Protein AF-A0A1Q3GP31-F1 (afdb_monomer)

Sequence (121 aa):
MPEPLYLEEIPEYIPLVILNAEEGVFEMRGDVLPEYQSYCETILDWLKAYAGNPNTSTIFRFCIYYIGDKGEQLIKDIINILRTLPNIVIEWHVQTKDLMEYGEDLSEELAFPLRYIDAYL

pLDDT: mean 92.85, std 8.54, range [45.12, 98.56]

Solvent-accessible surface area (backbone atoms only — not comparable to full-atom values): 6690 Å² total; per-residue (Å²): 119,63,77,67,46,78,43,75,63,38,90,86,40,34,34,27,33,41,43,33,72,90,77,31,49,30,40,39,37,38,38,34,34,66,77,51,66,68,58,55,48,53,54,50,51,49,50,53,52,29,61,76,64,60,60,83,43,37,38,42,34,41,38,44,77,46,73,43,79,63,20,54,52,52,51,53,55,48,47,63,54,50,72,73,45,51,66,42,33,38,38,43,29,52,84,50,69,70,58,46,53,53,50,51,60,49,45,76,75,46,96,53,57,68,40,82,42,82,72,85,126

Structure (mmCIF, N/CA/C/O backbone):
data_AF-A0A1Q3GP31-F1
#
_entry.id   AF-A0A1Q3GP31-F1
#
loop_
_atom_site.group_PDB
_atom_site.id
_atom_site.type_symbol
_atom_site.label_atom_id
_atom_site.label_alt_id
_atom_site.label_comp_id
_atom_site.label_asym_id
_atom_site.label_entity_id
_atom_site.label_seq_id
_atom_site.pdbx_PDB_ins_code
_atom_site.Cartn_x
_atom_site.Cartn_y
_atom_site.Cartn_z
_atom_site.occupancy
_atom_site.B_iso_or_equiv
_atom_site.auth_seq_id
_atom_site.auth_comp_id
_atom_site.auth_asym_id
_atom_site.auth_atom_id
_atom_site.pdbx_PDB_model_num
ATOM 1 N N . MET A 1 1 ? -15.529 12.372 3.882 1.00 86.19 1 MET A N 1
ATOM 2 C CA . MET A 1 1 ? -14.767 11.292 3.227 1.00 86.19 1 MET A CA 1
ATOM 3 C C . MET A 1 1 ? -14.274 11.813 1.892 1.00 86.19 1 MET A C 1
ATOM 5 O O . MET A 1 1 ? -14.958 12.676 1.349 1.00 86.19 1 MET A O 1
ATOM 9 N N . PRO A 1 2 ? -13.102 11.377 1.412 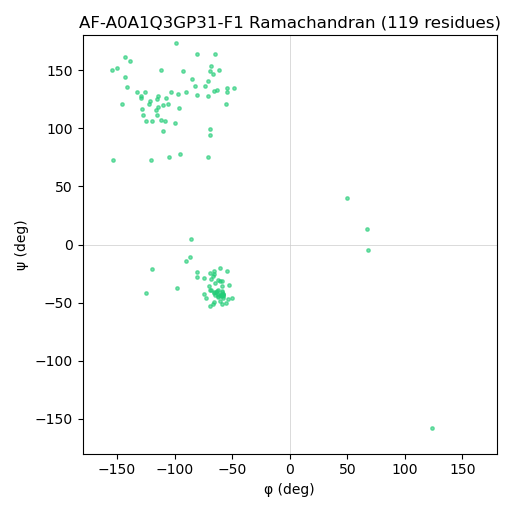1.00 93.56 2 PRO A N 1
ATOM 10 C CA . PRO A 1 2 ? -12.644 11.725 0.072 1.00 93.56 2 PRO A CA 1
ATOM 11 C C . PRO A 1 2 ? -13.504 11.033 -1.000 1.00 93.56 2 PRO A C 1
ATOM 13 O O . PRO A 1 2 ? -14.009 9.934 -0.770 1.00 93.56 2 PRO A O 1
ATOM 16 N N . GLU A 1 3 ? -13.653 11.679 -2.158 1.00 95.50 3 GLU A N 1
ATOM 17 C CA . GLU A 1 3 ? -14.227 11.059 -3.363 1.00 95.50 3 GLU A CA 1
ATOM 18 C C . GLU A 1 3 ? -13.358 9.875 -3.814 1.00 95.50 3 GLU A C 1
ATOM 20 O O . GLU A 1 3 ? -12.142 9.925 -3.602 1.00 95.50 3 GLU A O 1
ATOM 25 N N . PRO A 1 4 ? -13.921 8.830 -4.443 1.00 96.31 4 PRO A N 1
ATOM 26 C CA . PRO A 1 4 ? -13.138 7.686 -4.895 1.00 96.31 4 PRO A CA 1
ATOM 27 C C . PRO A 1 4 ? -11.963 8.078 -5.805 1.00 96.31 4 PRO A C 1
ATOM 29 O O . PRO A 1 4 ? -12.116 8.877 -6.731 1.00 96.31 4 PRO A O 1
ATOM 32 N N . LEU A 1 5 ? -10.790 7.498 -5.548 1.00 96.88 5 LEU A N 1
ATOM 33 C CA . LEU A 1 5 ? -9.600 7.670 -6.379 1.00 96.88 5 LEU A CA 1
ATOM 34 C C . LEU A 1 5 ? -9.470 6.493 -7.343 1.00 96.88 5 LEU A C 1
ATOM 36 O O . LEU A 1 5 ? -9.461 5.340 -6.914 1.00 96.88 5 LEU A O 1
ATOM 40 N N . TYR A 1 6 ? -9.293 6.813 -8.622 1.00 96.31 6 TYR A N 1
ATOM 41 C CA . TYR A 1 6 ? -8.978 5.856 -9.675 1.00 96.31 6 TYR A CA 1
ATOM 42 C C . TYR A 1 6 ? -7.747 6.350 -10.432 1.00 96.31 6 TYR A C 1
ATOM 44 O O . TYR A 1 6 ? -7.781 7.419 -11.043 1.00 96.31 6 TYR A O 1
ATOM 52 N N . LEU A 1 7 ? -6.665 5.582 -10.377 1.00 94.31 7 LEU A N 1
ATOM 53 C CA . LEU A 1 7 ? -5.476 5.772 -11.200 1.00 94.31 7 LEU A CA 1
ATOM 54 C C . LEU A 1 7 ? -5.364 4.559 -12.114 1.00 94.31 7 LEU A C 1
ATOM 56 O O . LEU A 1 7 ? -5.261 3.437 -11.622 1.00 94.31 7 LEU A O 1
ATOM 60 N N . GLU A 1 8 ? -5.436 4.782 -13.424 1.00 91.12 8 GLU A N 1
ATOM 61 C CA . GLU A 1 8 ? -5.232 3.721 -14.409 1.00 91.12 8 GLU A CA 1
ATOM 62 C C . GLU A 1 8 ? -3.782 3.233 -14.374 1.00 91.12 8 GLU A C 1
ATOM 64 O O . GLU A 1 8 ? -2.856 4.007 -14.120 1.00 91.12 8 GLU A O 1
ATOM 69 N N . GLU A 1 9 ? -3.595 1.942 -14.644 1.00 87.81 9 GLU A N 1
ATOM 70 C CA . GLU A 1 9 ? -2.263 1.365 -14.781 1.00 87.81 9 GLU A CA 1
ATOM 71 C C . GLU A 1 9 ? -1.535 1.990 -15.976 1.00 87.81 9 GLU A C 1
ATOM 73 O O . GLU A 1 9 ? -2.069 2.066 -17.086 1.00 87.81 9 GLU A O 1
ATOM 78 N N . ILE A 1 10 ? -0.285 2.389 -15.754 1.00 84.06 10 ILE A N 1
ATOM 79 C CA . ILE A 1 10 ? 0.660 2.704 -16.820 1.00 84.06 10 ILE A CA 1
ATOM 80 C C . ILE A 1 10 ? 1.780 1.665 -16.718 1.00 84.06 10 ILE A C 1
ATOM 82 O O . ILE A 1 10 ? 2.535 1.717 -15.742 1.00 84.06 10 ILE A O 1
ATOM 86 N N . PRO A 1 11 ? 1.905 0.739 -17.691 1.00 77.81 11 PRO A N 1
ATOM 87 C CA . PRO A 1 11 ? 2.895 -0.334 -17.643 1.00 77.81 11 PRO A CA 1
ATOM 88 C C . PRO A 1 11 ? 4.290 0.194 -17.305 1.00 77.81 11 PRO A C 1
ATOM 90 O O . PRO A 1 11 ? 4.701 1.206 -17.867 1.00 77.81 11 PRO A O 1
ATOM 93 N N . GLU A 1 12 ? 4.990 -0.481 -16.389 1.00 71.81 12 GLU A N 1
ATOM 94 C CA . GLU A 1 12 ? 6.342 -0.143 -15.905 1.00 71.81 12 GLU A CA 1
ATOM 95 C C . GLU A 1 12 ? 6.469 1.156 -15.077 1.00 71.81 12 GLU A C 1
ATOM 97 O O . GLU A 1 12 ? 7.543 1.421 -14.540 1.00 71.81 12 GLU A O 1
ATOM 102 N N . TYR A 1 13 ? 5.404 1.955 -14.924 1.00 69.62 13 TYR A N 1
ATOM 103 C CA . TYR A 1 13 ? 5.478 3.273 -14.273 1.00 69.62 13 TYR A CA 1
ATOM 104 C C . TYR A 1 13 ? 4.513 3.458 -13.102 1.00 69.62 13 TYR A C 1
ATOM 106 O O . TYR A 1 13 ? 4.857 4.114 -12.118 1.00 69.62 13 TYR A O 1
ATOM 114 N N . ILE A 1 14 ? 3.271 2.986 -13.225 1.00 78.00 14 ILE A N 1
ATOM 115 C CA . ILE A 1 14 ? 2.208 3.286 -12.260 1.00 78.00 14 ILE A CA 1
ATOM 116 C C . ILE A 1 14 ? 1.296 2.068 -12.132 1.00 78.00 14 ILE A C 1
ATOM 118 O O . ILE A 1 14 ? 0.697 1.677 -13.135 1.00 78.00 14 ILE A O 1
ATOM 122 N N . PRO A 1 15 ? 1.139 1.485 -10.930 1.00 91.06 15 PRO A N 1
ATOM 123 C CA . PRO A 1 15 ? 0.158 0.433 -10.729 1.00 91.06 15 PRO A CA 1
ATOM 124 C C . PRO A 1 15 ? -1.257 1.015 -10.834 1.00 91.06 15 PRO A C 1
ATOM 126 O O . PRO A 1 15 ? -1.489 2.183 -10.514 1.00 91.06 15 PRO A O 1
ATOM 129 N N . LEU A 1 16 ? -2.227 0.185 -11.209 1.00 94.88 16 LEU A N 1
ATOM 130 C CA . LEU A 1 16 ? -3.638 0.494 -10.998 1.00 94.88 16 LEU A CA 1
ATOM 131 C C . LEU A 1 16 ? -3.858 0.802 -9.512 1.00 94.88 16 LEU A C 1
ATOM 133 O O . LEU A 1 16 ? -3.453 0.014 -8.654 1.00 94.88 16 LEU A O 1
ATOM 137 N N . VAL A 1 17 ? -4.542 1.903 -9.202 1.00 96.75 17 VAL A N 1
ATOM 138 C CA . VAL A 1 17 ? -4.960 2.219 -7.830 1.00 96.75 17 VAL A CA 1
ATOM 139 C C . VAL A 1 17 ? -6.441 2.554 -7.793 1.00 96.75 17 VAL A C 1
ATOM 141 O O . VAL A 1 17 ? -6.904 3.452 -8.493 1.00 96.75 17 VAL A O 1
ATOM 144 N N . ILE A 1 18 ? -7.173 1.847 -6.935 1.00 97.81 18 ILE A N 1
ATOM 145 C CA . ILE A 1 18 ? -8.599 2.051 -6.693 1.00 97.81 18 ILE A CA 1
ATOM 146 C C . ILE A 1 18 ? -8.808 2.218 -5.193 1.00 97.81 18 ILE A C 1
ATOM 148 O O . ILE A 1 18 ? -8.664 1.262 -4.432 1.00 97.81 18 ILE A O 1
ATOM 152 N N . LEU A 1 19 ? -9.175 3.422 -4.760 1.00 97.94 19 LEU A N 1
ATOM 153 C CA . LEU A 1 19 ? -9.503 3.709 -3.365 1.00 97.94 19 LEU A CA 1
ATOM 154 C C . LEU A 1 19 ? -10.951 4.193 -3.293 1.00 97.94 19 LEU A C 1
ATOM 156 O O . LEU A 1 19 ? -11.258 5.312 -3.700 1.00 97.94 19 LEU A O 1
ATOM 160 N N . ASN A 1 20 ? -11.849 3.346 -2.790 1.00 94.88 20 ASN A N 1
ATOM 161 C CA . ASN A 1 20 ? -13.266 3.669 -2.666 1.00 94.88 20 ASN A CA 1
ATOM 162 C C . ASN A 1 20 ? -13.740 3.486 -1.220 1.00 94.88 20 ASN A C 1
ATOM 164 O O . ASN A 1 20 ? -13.900 2.366 -0.730 1.00 94.88 20 ASN A O 1
ATOM 168 N N . ALA A 1 21 ? -13.968 4.608 -0.534 1.00 95.06 21 ALA A N 1
ATOM 169 C CA . ALA A 1 21 ? -14.424 4.616 0.850 1.00 95.06 21 ALA A CA 1
ATOM 170 C C . ALA A 1 21 ? -15.843 4.047 1.022 1.00 95.06 21 ALA A C 1
ATOM 172 O O . ALA A 1 21 ? -16.138 3.536 2.094 1.00 95.06 21 ALA A O 1
ATOM 173 N N . GLU A 1 22 ? -16.710 4.086 0.007 1.00 94.12 22 GLU A N 1
ATOM 174 C CA . GLU A 1 22 ? -18.064 3.519 0.115 1.00 94.12 22 GLU A CA 1
ATOM 175 C C . GLU A 1 22 ? -18.030 1.989 0.197 1.00 94.12 22 GLU A C 1
ATOM 177 O O . GLU A 1 22 ? -18.741 1.391 1.002 1.00 94.12 22 GLU A O 1
ATOM 182 N N . GLU A 1 23 ? -17.143 1.362 -0.578 1.00 91.69 23 GLU A N 1
ATOM 183 C CA . GLU A 1 23 ? -16.968 -0.096 -0.603 1.00 91.69 23 GLU A CA 1
ATOM 184 C C . GLU A 1 23 ? -16.109 -0.602 0.568 1.00 91.69 23 GLU A C 1
ATOM 186 O O . GLU A 1 23 ? -16.183 -1.770 0.949 1.00 91.69 23 GLU A O 1
ATOM 191 N N . GLY A 1 24 ? -15.257 0.259 1.140 1.00 93.31 24 GLY A N 1
ATOM 192 C CA . GLY A 1 24 ? -14.315 -0.117 2.201 1.00 93.31 24 GLY A CA 1
ATOM 193 C C . GLY A 1 24 ? -13.215 -1.084 1.746 1.00 93.31 24 GLY A C 1
ATOM 194 O O . GLY A 1 24 ? -12.516 -1.657 2.583 1.00 93.31 24 GLY A O 1
ATOM 195 N N . VAL A 1 25 ? -13.057 -1.263 0.432 1.00 95.38 25 VAL A N 1
ATOM 196 C CA . VAL A 1 25 ? -12.034 -2.106 -0.190 1.00 95.38 25 VAL A CA 1
ATOM 197 C C . VAL A 1 25 ? -11.183 -1.245 -1.109 1.00 95.38 25 VAL A C 1
ATOM 199 O O . VAL A 1 25 ? -11.692 -0.589 -2.017 1.00 95.38 25 VAL A O 1
ATOM 202 N N . PHE A 1 26 ? -9.881 -1.253 -0.857 1.00 98.38 26 PHE A N 1
ATOM 203 C CA . PHE A 1 26 ? -8.868 -0.540 -1.620 1.00 98.38 26 PHE A CA 1
ATOM 204 C C . PHE A 1 26 ? -7.991 -1.540 -2.361 1.00 98.38 26 PHE A C 1
ATOM 206 O O . PHE A 1 26 ? -7.784 -2.658 -1.886 1.00 98.38 26 PHE A O 1
ATOM 213 N N . GLU A 1 27 ? -7.459 -1.140 -3.508 1.00 97.94 27 GLU A N 1
ATOM 214 C CA . GLU A 1 27 ? -6.608 -1.988 -4.329 1.00 97.94 27 GLU A CA 1
ATOM 215 C C . GLU A 1 27 ? -5.459 -1.192 -4.948 1.00 97.94 27 GLU A C 1
ATOM 217 O O . GLU A 1 27 ? -5.658 -0.101 -5.481 1.00 97.94 27 GLU A O 1
ATOM 222 N N . MET A 1 28 ? -4.265 -1.778 -4.898 1.00 96.94 28 MET A N 1
ATOM 223 C CA . MET A 1 28 ? -3.109 -1.418 -5.710 1.00 96.94 28 MET A CA 1
ATOM 224 C C . MET A 1 28 ? -2.680 -2.662 -6.485 1.00 96.94 28 MET A C 1
ATOM 226 O O . MET A 1 28 ? -2.374 -3.680 -5.865 1.00 96.94 28 MET A O 1
ATOM 230 N N . ARG A 1 29 ? -2.663 -2.598 -7.817 1.00 95.56 29 ARG A N 1
ATOM 231 C CA . ARG A 1 29 ? -2.368 -3.745 -8.682 1.00 95.56 29 ARG A CA 1
ATOM 232 C C . ARG A 1 29 ? -1.356 -3.393 -9.766 1.00 95.56 29 ARG A C 1
ATOM 234 O O . ARG A 1 29 ? -1.555 -2.408 -10.464 1.00 95.56 29 ARG A O 1
ATOM 241 N N . GLY A 1 30 ? -0.320 -4.210 -9.930 1.00 93.12 30 GLY A N 1
ATOM 242 C CA . GLY A 1 30 ? 0.701 -4.023 -10.966 1.00 93.12 30 GLY A CA 1
ATOM 243 C C . GLY A 1 30 ? 2.121 -3.930 -10.413 1.00 93.12 30 GLY A C 1
ATOM 244 O O . GLY A 1 30 ? 2.406 -4.379 -9.298 1.00 93.12 30 GLY A O 1
ATOM 245 N N . ASP A 1 31 ? 3.004 -3.327 -11.206 1.00 92.75 31 ASP A N 1
ATOM 246 C CA . ASP A 1 31 ? 4.376 -3.016 -10.807 1.00 92.75 31 ASP A CA 1
ATOM 247 C C . ASP A 1 31 ? 4.412 -1.739 -9.960 1.00 92.75 31 ASP A C 1
ATOM 249 O O . ASP A 1 31 ? 3.901 -0.688 -10.350 1.00 92.75 31 ASP A O 1
ATOM 253 N N . VAL A 1 32 ? 5.058 -1.800 -8.796 1.00 92.94 32 VAL A N 1
ATOM 254 C CA . VAL A 1 32 ? 5.227 -0.645 -7.907 1.00 92.94 32 VAL A CA 1
ATOM 255 C C . VAL A 1 32 ? 6.583 -0.008 -8.182 1.00 92.94 32 VAL A C 1
ATOM 257 O O . VAL A 1 32 ? 7.558 -0.196 -7.451 1.00 92.94 32 VAL A O 1
ATOM 260 N N . LEU A 1 33 ? 6.635 0.757 -9.270 1.00 91.88 33 LEU A N 1
ATOM 261 C CA . LEU A 1 33 ? 7.811 1.506 -9.715 1.00 91.88 33 LEU A CA 1
ATOM 262 C C . LEU A 1 33 ? 7.493 3.000 -9.784 1.00 91.88 33 LEU A C 1
ATOM 264 O O . LEU A 1 33 ? 7.346 3.552 -10.869 1.00 91.88 33 LEU A O 1
ATOM 268 N N . PRO A 1 34 ? 7.355 3.680 -8.633 1.00 84.56 34 PRO A N 1
ATOM 269 C CA . PRO A 1 34 ? 6.917 5.064 -8.614 1.00 84.56 34 PRO A CA 1
ATOM 270 C C . PRO A 1 34 ? 7.985 5.992 -9.204 1.00 84.56 34 PRO A C 1
ATOM 272 O O . PRO A 1 34 ? 8.893 6.466 -8.514 1.00 84.56 34 PRO A O 1
ATOM 275 N N . GLU A 1 35 ? 7.860 6.284 -10.496 1.00 84.38 35 GLU A N 1
ATOM 276 C CA . GLU A 1 35 ? 8.722 7.255 -11.175 1.00 84.38 35 GLU A CA 1
ATOM 277 C C . GLU A 1 35 ? 8.275 8.697 -10.931 1.00 84.38 35 GLU A C 1
ATOM 279 O O . GLU A 1 35 ? 9.086 9.626 -10.904 1.00 84.38 35 GLU A O 1
ATOM 284 N N . TYR A 1 36 ? 6.980 8.889 -10.696 1.00 86.88 36 TYR A N 1
ATOM 285 C CA . TYR A 1 36 ? 6.369 10.199 -10.553 1.00 86.88 36 TYR A CA 1
ATOM 286 C C . TYR A 1 36 ? 5.906 10.436 -9.116 1.00 86.88 36 TYR A C 1
ATOM 288 O O . TYR A 1 36 ? 4.876 9.919 -8.681 1.00 86.88 36 TYR A O 1
ATOM 296 N N . GLN A 1 37 ? 6.630 11.301 -8.405 1.00 89.44 37 GLN A N 1
ATOM 297 C CA . GLN A 1 37 ? 6.335 11.682 -7.020 1.00 89.44 37 GLN A CA 1
ATOM 298 C C . GLN A 1 37 ? 4.882 12.155 -6.818 1.00 89.44 37 GLN A C 1
ATOM 300 O O . GLN A 1 37 ? 4.271 11.848 -5.798 1.00 89.44 37 GLN A O 1
ATOM 305 N N . SER A 1 38 ? 4.299 12.840 -7.807 1.00 90.88 38 SER A N 1
ATOM 306 C CA . SER A 1 38 ? 2.917 13.330 -7.745 1.00 90.88 38 SER A CA 1
ATOM 307 C C . SER A 1 38 ? 1.882 12.213 -7.580 1.00 90.88 38 SER A C 1
ATOM 309 O O . SER A 1 38 ? 0.844 12.430 -6.957 1.00 90.88 38 SER A O 1
ATOM 311 N N . TYR A 1 39 ? 2.143 11.016 -8.116 1.00 89.56 39 TYR A N 1
ATOM 312 C CA . TYR A 1 39 ? 1.237 9.877 -7.955 1.00 89.56 39 TYR A CA 1
ATOM 313 C C . TYR A 1 39 ? 1.333 9.300 -6.547 1.00 89.56 39 TYR A C 1
ATOM 315 O O . TYR A 1 39 ? 0.301 9.059 -5.924 1.00 89.56 39 TYR A O 1
ATOM 323 N N . CYS A 1 40 ? 2.547 9.175 -6.004 1.00 93.38 40 CYS A N 1
ATOM 324 C CA . CYS A 1 40 ? 2.749 8.803 -4.605 1.00 93.38 40 CYS A CA 1
ATOM 325 C C . CYS A 1 40 ? 2.008 9.763 -3.673 1.00 93.38 40 CYS A C 1
ATOM 327 O O . CYS A 1 40 ? 1.241 9.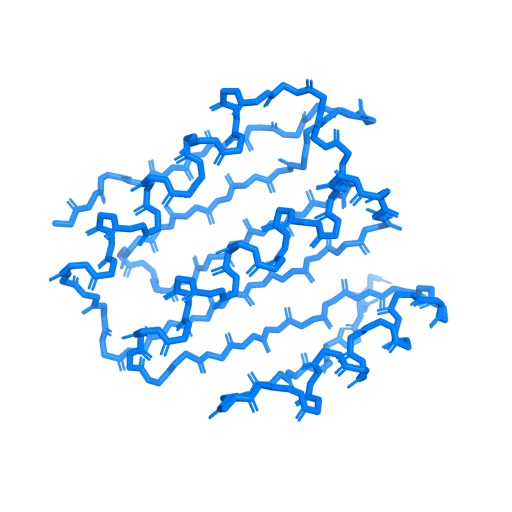327 -2.822 1.00 93.38 40 CYS A O 1
ATOM 329 N N . GLU A 1 41 ? 2.192 11.070 -3.866 1.00 96.31 41 GLU A N 1
ATOM 330 C CA . GLU A 1 41 ? 1.531 12.104 -3.065 1.00 96.31 41 GLU A CA 1
ATOM 331 C C . GLU A 1 41 ? 0.011 12.011 -3.169 1.00 96.31 41 GLU A C 1
ATOM 333 O O . GLU A 1 41 ? -0.663 12.013 -2.145 1.00 96.31 41 GLU A O 1
ATOM 338 N N . THR A 1 42 ? -0.527 11.815 -4.376 1.00 96.44 42 THR A N 1
ATOM 339 C CA . THR A 1 42 ? -1.973 11.651 -4.591 1.00 96.44 42 THR A CA 1
ATOM 340 C C . THR A 1 42 ? -2.536 10.468 -3.795 1.00 96.44 42 THR A C 1
ATOM 342 O O . THR A 1 42 ? -3.559 10.610 -3.124 1.00 96.44 42 THR A O 1
ATOM 345 N N . ILE A 1 43 ? -1.861 9.313 -3.823 1.00 97.06 43 ILE A N 1
ATOM 346 C CA . ILE A 1 43 ? -2.274 8.110 -3.082 1.00 97.06 43 ILE A CA 1
ATOM 347 C C . ILE A 1 43 ? -2.188 8.357 -1.570 1.00 97.06 43 ILE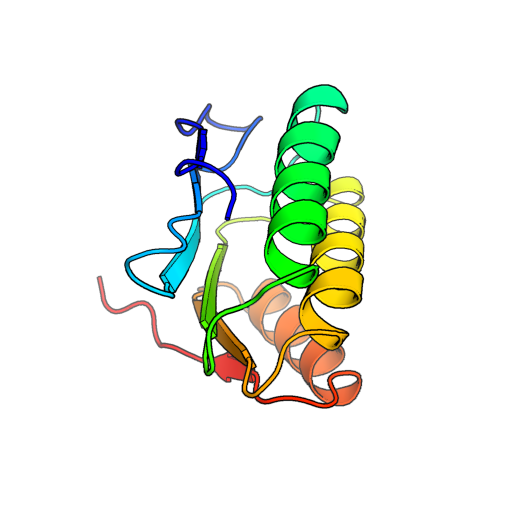 A C 1
ATOM 349 O O . ILE A 1 43 ? -3.142 8.100 -0.832 1.00 97.06 43 ILE A O 1
ATOM 353 N N . LEU A 1 44 ? -1.051 8.874 -1.099 1.00 98.25 44 LEU A N 1
ATOM 354 C CA . LEU A 1 44 ? -0.798 9.094 0.324 1.00 98.25 44 LEU A CA 1
ATOM 355 C C . LEU A 1 44 ? -1.735 10.152 0.910 1.00 98.25 44 LEU A C 1
ATOM 357 O O . LEU A 1 44 ? -2.237 9.978 2.019 1.00 98.25 44 LEU A O 1
ATOM 361 N N . ASP A 1 45 ? -2.000 11.235 0.189 1.00 98.44 45 ASP A N 1
ATOM 362 C CA . ASP A 1 45 ? -2.879 12.304 0.655 1.00 98.44 45 ASP A CA 1
ATOM 363 C C . ASP A 1 45 ? -4.340 11.862 0.689 1.00 98.44 45 ASP A C 1
ATOM 365 O O . ASP A 1 45 ? -5.052 12.188 1.644 1.00 98.44 45 ASP A O 1
ATOM 369 N N . TRP A 1 46 ? -4.769 11.037 -0.270 1.00 98.50 46 TRP A N 1
ATOM 370 C CA . TRP A 1 46 ? -6.085 10.408 -0.215 1.00 98.50 46 TRP A CA 1
ATOM 371 C C . TRP A 1 46 ? -6.229 9.525 1.029 1.00 98.50 46 TRP A C 1
ATOM 373 O O . TRP A 1 46 ? -7.196 9.662 1.783 1.00 98.50 46 TRP A O 1
ATOM 383 N N . LEU A 1 47 ? -5.242 8.661 1.298 1.00 98.56 47 LEU A N 1
ATOM 384 C CA . LEU A 1 47 ? -5.255 7.768 2.461 1.00 98.56 47 LEU A CA 1
ATOM 385 C C . LEU A 1 47 ? -5.238 8.544 3.783 1.00 98.56 47 LEU A C 1
ATOM 387 O O . LEU A 1 47 ? -5.974 8.190 4.703 1.00 98.56 47 LEU A O 1
ATOM 391 N N . LYS A 1 48 ? -4.459 9.631 3.878 1.00 98.44 48 LYS A N 1
ATOM 392 C CA . LYS A 1 48 ? -4.468 10.525 5.050 1.00 98.44 48 LYS A CA 1
ATOM 393 C C . LYS A 1 48 ? -5.836 11.181 5.246 1.00 98.44 48 LYS A C 1
ATOM 395 O O . LYS A 1 48 ? -6.319 11.254 6.374 1.00 98.44 48 LYS A O 1
ATOM 400 N N . ALA A 1 49 ? -6.471 11.646 4.169 1.00 98.31 49 ALA A N 1
ATOM 401 C CA . ALA A 1 49 ? -7.802 12.243 4.237 1.00 98.31 49 ALA A CA 1
ATOM 402 C C . ALA A 1 49 ? -8.861 11.222 4.684 1.00 98.31 49 ALA A C 1
ATOM 404 O O . ALA A 1 49 ? -9.718 11.542 5.511 1.00 98.31 49 ALA A O 1
ATOM 405 N N . TYR A 1 50 ? -8.780 9.986 4.185 1.00 98.25 50 TYR A N 1
ATOM 406 C CA . TYR A 1 50 ? -9.627 8.879 4.625 1.00 98.25 50 TYR A CA 1
ATOM 407 C C . TYR A 1 50 ? -9.413 8.540 6.109 1.00 98.25 50 TYR A C 1
ATOM 409 O O . TYR A 1 50 ? -10.383 8.424 6.856 1.00 98.25 50 TYR A O 1
ATOM 417 N N . ALA A 1 51 ? -8.158 8.476 6.564 1.00 97.62 51 ALA A N 1
ATOM 418 C CA . ALA A 1 51 ? -7.805 8.180 7.954 1.00 97.62 51 ALA A CA 1
ATOM 419 C C . ALA A 1 51 ? -8.357 9.194 8.974 1.00 97.62 51 ALA A C 1
ATOM 421 O O . ALA A 1 51 ? -8.494 8.865 10.150 1.00 97.62 51 ALA A O 1
ATOM 422 N N . GLY A 1 52 ? -8.724 10.409 8.546 1.00 97.25 52 GLY A N 1
ATOM 423 C CA . GLY A 1 52 ? -9.383 11.396 9.407 1.00 97.25 52 GLY A CA 1
ATOM 424 C C . GLY A 1 52 ? -10.822 11.033 9.804 1.00 97.25 52 GLY A C 1
ATOM 425 O O . GLY A 1 52 ? -11.305 11.502 10.832 1.00 97.25 52 GLY A O 1
ATOM 426 N N . ASN A 1 53 ? -11.513 10.211 9.008 1.00 96.38 53 ASN A N 1
ATOM 427 C CA . ASN A 1 53 ? -12.845 9.683 9.317 1.00 96.38 53 ASN A CA 1
ATOM 428 C C . ASN A 1 53 ? -13.059 8.341 8.588 1.00 96.38 53 ASN A C 1
ATOM 430 O O . ASN A 1 53 ? -13.780 8.306 7.582 1.00 96.38 53 ASN A O 1
ATOM 434 N N . PRO A 1 54 ? -12.394 7.266 9.046 1.00 97.31 54 PRO A N 1
ATOM 435 C CA . PRO A 1 54 ? -12.361 5.998 8.335 1.00 97.31 54 PRO A CA 1
ATOM 436 C C . PRO A 1 54 ? -13.632 5.179 8.570 1.00 97.31 54 PRO A C 1
ATOM 438 O O . PRO A 1 54 ? -14.377 5.407 9.527 1.00 97.31 54 PRO A O 1
ATOM 441 N N . ASN A 1 55 ? -13.850 4.170 7.729 1.00 97.50 55 ASN A N 1
ATOM 442 C CA . ASN A 1 55 ? -14.854 3.145 7.998 1.00 97.50 55 ASN A CA 1
ATOM 443 C C . ASN A 1 55 ? -14.494 2.331 9.243 1.00 97.50 55 ASN A C 1
ATOM 445 O O . ASN A 1 55 ? -13.351 2.299 9.692 1.00 97.50 55 ASN A O 1
ATOM 449 N N . THR A 1 56 ? -15.477 1.599 9.769 1.00 96.88 56 THR A N 1
ATOM 450 C CA . THR A 1 56 ? -15.283 0.681 10.901 1.00 96.88 56 THR A CA 1
ATOM 451 C C . THR A 1 56 ? -14.371 -0.500 10.577 1.00 96.88 56 THR A C 1
ATOM 453 O O . THR A 1 56 ? -13.820 -1.096 11.501 1.00 96.88 56 THR A O 1
ATOM 456 N N . SER A 1 57 ? -14.232 -0.854 9.299 1.00 96.69 57 SER A N 1
ATOM 457 C CA . SER A 1 57 ? -13.275 -1.830 8.782 1.00 96.69 57 SER A CA 1
ATOM 458 C C . SER A 1 57 ? -12.882 -1.452 7.358 1.00 96.69 57 SER A C 1
ATOM 460 O O . SER A 1 57 ? -13.630 -0.781 6.646 1.00 96.69 57 SER A O 1
ATOM 462 N N . THR A 1 58 ? -11.677 -1.833 6.955 1.00 98.06 58 THR A N 1
ATOM 463 C CA . THR A 1 58 ? -11.138 -1.577 5.619 1.00 98.06 58 THR A CA 1
ATOM 464 C C . THR A 1 58 ? -10.305 -2.774 5.194 1.00 98.06 58 THR A C 1
ATOM 466 O O . THR A 1 58 ? -9.628 -3.380 6.025 1.00 98.06 58 THR A O 1
ATOM 469 N N . ILE A 1 59 ? -10.345 -3.109 3.910 1.00 98.38 59 ILE A N 1
ATOM 470 C CA . ILE A 1 59 ? -9.450 -4.094 3.302 1.00 98.38 59 ILE A CA 1
ATOM 471 C C . ILE A 1 59 ? -8.563 -3.357 2.308 1.00 98.38 59 ILE A C 1
ATOM 473 O O . ILE A 1 59 ? -9.076 -2.651 1.445 1.00 98.38 59 I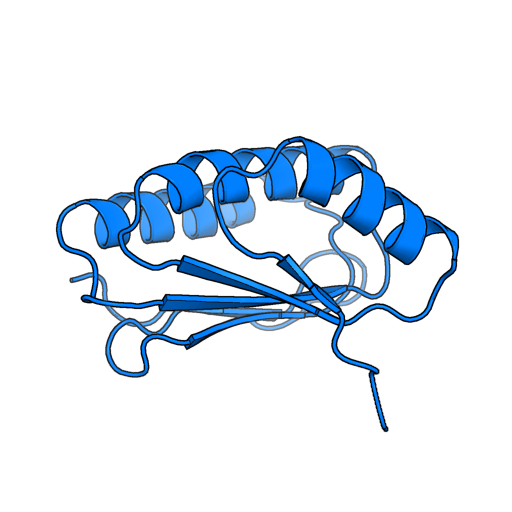LE A O 1
ATOM 477 N N . PHE A 1 6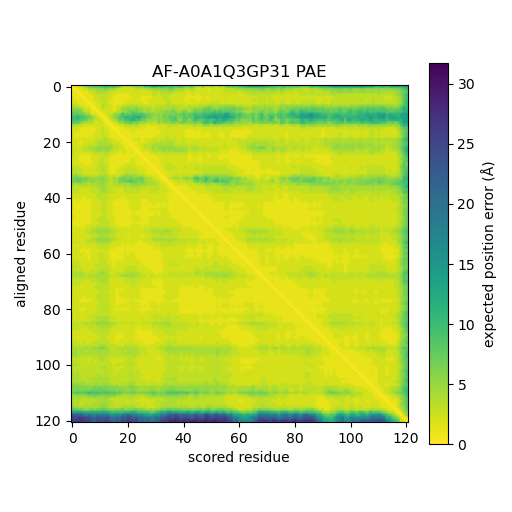0 ? -7.247 -3.528 2.411 1.00 98.44 60 PHE A N 1
ATOM 478 C CA . PHE A 1 60 ? -6.311 -3.059 1.393 1.00 98.44 60 PHE A CA 1
ATOM 479 C C . PHE A 1 60 ? -5.708 -4.258 0.668 1.00 98.44 60 PHE A C 1
ATOM 481 O O . PHE A 1 60 ? -5.045 -5.090 1.285 1.00 98.44 60 PHE A O 1
ATOM 488 N N . ARG A 1 61 ? -5.921 -4.333 -0.644 1.00 98.31 61 ARG A N 1
ATOM 489 C CA . ARG A 1 61 ? -5.363 -5.360 -1.520 1.00 98.31 61 ARG A CA 1
ATOM 490 C C . ARG A 1 61 ? -4.101 -4.849 -2.190 1.00 98.31 61 ARG A C 1
ATOM 492 O O . ARG A 1 61 ? -4.154 -3.904 -2.973 1.00 98.31 61 ARG A O 1
ATOM 499 N N . PHE A 1 62 ? -2.985 -5.498 -1.904 1.00 97.56 62 PHE A N 1
ATOM 500 C CA . PHE A 1 62 ? -1.755 -5.345 -2.666 1.00 97.56 62 PHE A CA 1
ATOM 501 C C . PHE A 1 62 ? -1.650 -6.525 -3.632 1.00 97.56 62 PHE A C 1
ATOM 503 O O . PHE A 1 62 ? -1.367 -7.647 -3.220 1.00 97.56 62 PHE A O 1
ATOM 510 N N . CYS A 1 63 ? -1.912 -6.266 -4.910 1.00 96.25 63 CYS A N 1
ATOM 511 C CA . CYS A 1 63 ? -1.858 -7.228 -6.006 1.00 96.25 63 CYS A CA 1
ATOM 512 C C . CYS A 1 63 ? -0.604 -6.989 -6.847 1.00 96.25 63 CYS A C 1
ATOM 514 O O . CYS A 1 63 ? -0.665 -6.382 -7.916 1.00 96.25 63 CYS A O 1
ATOM 516 N N . ILE A 1 64 ? 0.548 -7.399 -6.324 1.00 94.56 64 ILE A N 1
ATOM 517 C CA . ILE A 1 64 ? 1.840 -6.881 -6.777 1.00 94.56 64 ILE A CA 1
ATOM 518 C C . ILE A 1 64 ? 2.558 -7.871 -7.688 1.00 94.56 64 ILE A C 1
ATOM 520 O O . ILE A 1 64 ? 2.694 -9.051 -7.359 1.00 94.56 64 ILE A O 1
ATOM 524 N N . TYR A 1 65 ? 3.036 -7.371 -8.827 1.00 93.38 65 TYR A N 1
ATOM 525 C CA . TYR A 1 65 ? 3.793 -8.158 -9.808 1.00 93.38 65 TYR A CA 1
ATOM 526 C C . TYR A 1 65 ? 5.303 -7.961 -9.645 1.00 93.38 65 TYR A C 1
ATOM 528 O O . TYR A 1 65 ? 6.065 -8.925 -9.736 1.00 93.38 65 TYR A O 1
ATOM 536 N N . TYR A 1 66 ? 5.719 -6.737 -9.316 1.00 92.88 66 TYR A N 1
ATOM 537 C CA . TYR A 1 66 ? 7.103 -6.366 -9.041 1.00 92.88 66 TYR A CA 1
ATOM 538 C C . TYR A 1 66 ? 7.171 -5.143 -8.116 1.00 92.88 66 TYR A C 1
ATOM 540 O O . TYR A 1 66 ? 6.292 -4.280 -8.143 1.00 92.88 66 TYR A O 1
ATOM 548 N N . ILE A 1 67 ? 8.225 -5.051 -7.302 1.00 93.69 67 ILE A N 1
ATOM 549 C CA . ILE A 1 67 ? 8.527 -3.893 -6.451 1.00 93.69 67 ILE A CA 1
ATOM 550 C C . ILE A 1 67 ? 9.983 -3.508 -6.704 1.00 93.69 67 ILE A C 1
ATOM 552 O O . ILE A 1 67 ? 10.867 -4.356 -6.609 1.00 93.69 67 ILE A O 1
ATOM 556 N N . GLY A 1 68 ? 10.233 -2.236 -7.016 1.00 92.88 68 GLY A N 1
ATOM 557 C CA . GLY A 1 68 ? 11.584 -1.665 -6.982 1.00 92.88 68 GLY A CA 1
ATOM 558 C C . GLY A 1 68 ? 11.843 -0.891 -5.688 1.00 92.88 68 GLY A C 1
ATOM 559 O O . GLY A 1 68 ? 10.915 -0.614 -4.930 1.00 92.88 68 GLY A O 1
ATOM 560 N N . ASP A 1 69 ? 13.079 -0.438 -5.472 1.00 91.25 69 ASP A N 1
ATOM 561 C CA . ASP A 1 69 ? 13.510 0.235 -4.233 1.00 91.25 69 ASP A CA 1
ATOM 562 C C . ASP A 1 69 ? 12.588 1.391 -3.791 1.00 91.25 69 ASP A C 1
ATOM 564 O O . ASP A 1 69 ? 12.198 1.497 -2.627 1.00 91.25 69 ASP A O 1
ATOM 568 N N . LYS A 1 70 ? 12.189 2.270 -4.725 1.00 92.62 70 LYS A N 1
ATOM 569 C CA . LYS A 1 70 ? 11.255 3.373 -4.419 1.00 92.62 70 LYS A CA 1
ATOM 570 C C . LYS A 1 70 ? 9.839 2.869 -4.108 1.00 92.62 70 LYS A C 1
ATOM 572 O O . LYS A 1 70 ? 9.108 3.513 -3.358 1.00 92.62 70 LYS A O 1
ATOM 577 N N . GLY A 1 71 ? 9.446 1.743 -4.697 1.00 93.94 71 GLY A N 1
ATOM 578 C CA . GLY A 1 71 ? 8.161 1.100 -4.455 1.00 93.94 71 GLY A CA 1
ATOM 579 C C . GLY A 1 71 ? 8.053 0.534 -3.048 1.00 93.94 71 GLY A C 1
ATOM 580 O O . GLY A 1 71 ? 7.022 0.717 -2.403 1.00 93.94 71 GLY A O 1
ATOM 581 N N . GLU A 1 72 ? 9.131 -0.052 -2.521 1.00 94.88 72 GLU A N 1
ATOM 582 C CA . GLU A 1 72 ? 9.168 -0.488 -1.122 1.00 94.88 72 GLU A CA 1
ATOM 583 C C . GLU A 1 72 ? 8.916 0.677 -0.162 1.00 94.88 72 GLU A C 1
ATOM 585 O O . GLU A 1 72 ? 8.196 0.526 0.827 1.00 94.88 72 GLU A O 1
ATOM 590 N N . GLN A 1 73 ? 9.493 1.850 -0.449 1.00 95.06 73 GLN A N 1
ATOM 591 C CA . GLN A 1 73 ? 9.267 3.043 0.363 1.00 95.06 73 GLN A CA 1
ATOM 592 C C . GLN A 1 73 ? 7.804 3.496 0.294 1.00 95.06 73 GLN A C 1
ATOM 594 O O . GLN A 1 73 ? 7.212 3.776 1.334 1.00 95.06 73 GLN A O 1
ATOM 599 N N . LEU A 1 74 ? 7.193 3.501 -0.896 1.00 95.94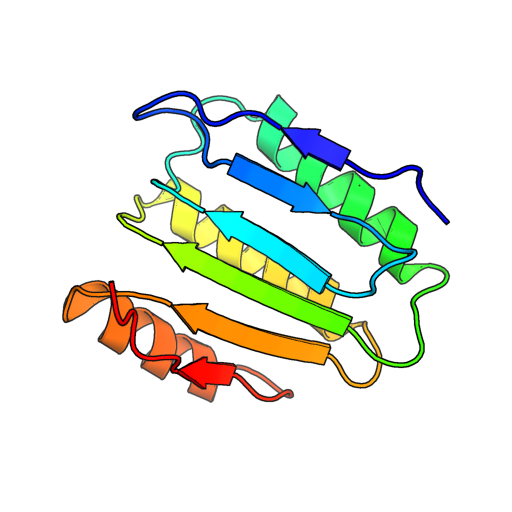 74 LEU A N 1
ATOM 600 C CA . LEU A 1 74 ? 5.773 3.830 -1.049 1.00 95.94 74 LEU A CA 1
ATOM 601 C C . LEU A 1 74 ? 4.874 2.864 -0.261 1.00 95.94 74 LEU A C 1
ATOM 603 O O . LEU A 1 74 ? 3.948 3.307 0.416 1.00 95.94 74 LEU A O 1
ATOM 607 N N . ILE A 1 75 ? 5.153 1.559 -0.304 1.00 96.25 75 ILE A N 1
ATOM 608 C CA . ILE A 1 75 ? 4.397 0.554 0.459 1.00 96.25 75 ILE A CA 1
ATOM 609 C C . ILE A 1 75 ? 4.538 0.806 1.963 1.00 96.25 75 ILE A C 1
ATOM 611 O O . ILE A 1 75 ? 3.530 0.838 2.671 1.00 96.25 75 ILE A O 1
ATOM 615 N N . LYS A 1 76 ? 5.756 1.068 2.453 1.00 95.88 76 LYS A N 1
ATOM 616 C CA . LYS A 1 76 ? 6.005 1.440 3.857 1.00 95.88 76 LYS A CA 1
ATOM 617 C C . LYS A 1 76 ? 5.225 2.696 4.258 1.00 95.88 76 LYS A C 1
ATOM 619 O O . LYS A 1 76 ? 4.592 2.712 5.315 1.00 95.88 76 LYS A O 1
ATOM 624 N N . ASP A 1 77 ? 5.210 3.723 3.413 1.00 97.38 77 ASP A N 1
ATOM 625 C CA . ASP A 1 77 ? 4.487 4.973 3.669 1.00 97.38 77 ASP A CA 1
ATOM 626 C C . ASP A 1 77 ? 2.965 4.766 3.709 1.00 97.38 77 ASP A C 1
ATOM 628 O O . ASP A 1 77 ? 2.296 5.280 4.610 1.00 97.38 77 ASP A O 1
ATOM 632 N N . ILE A 1 78 ? 2.418 3.958 2.793 1.00 97.88 78 ILE A N 1
ATOM 633 C CA . ILE A 1 78 ? 1.006 3.549 2.808 1.00 97.88 78 ILE A CA 1
ATOM 634 C C . ILE A 1 78 ? 0.694 2.829 4.119 1.00 97.88 78 ILE A C 1
ATOM 636 O O . ILE A 1 78 ? -0.233 3.209 4.833 1.00 97.88 78 ILE A O 1
ATOM 640 N N . ILE A 1 79 ? 1.496 1.829 4.482 1.00 97.12 79 ILE A N 1
ATOM 641 C CA . ILE A 1 79 ? 1.305 1.026 5.692 1.00 97.12 79 ILE A CA 1
ATOM 642 C C . ILE A 1 79 ? 1.333 1.886 6.953 1.00 97.12 79 ILE A C 1
ATOM 644 O O . ILE A 1 79 ? 0.510 1.683 7.846 1.00 97.12 79 ILE A O 1
ATOM 648 N N . ASN A 1 80 ? 2.221 2.878 7.023 1.00 96.81 80 ASN A N 1
ATOM 649 C CA . ASN A 1 80 ? 2.277 3.814 8.144 1.00 96.81 80 ASN A CA 1
ATOM 650 C C . ASN A 1 80 ? 0.961 4.579 8.336 1.00 96.81 80 ASN A C 1
ATOM 652 O O . ASN A 1 80 ? 0.552 4.808 9.474 1.00 96.81 80 ASN A O 1
ATOM 656 N N . ILE A 1 81 ? 0.264 4.924 7.250 1.00 98.00 81 ILE A N 1
ATOM 657 C CA . ILE A 1 81 ? -1.070 5.531 7.325 1.00 98.00 81 ILE A CA 1
ATOM 658 C C . ILE A 1 81 ? -2.105 4.479 7.741 1.00 98.00 81 ILE A C 1
ATOM 660 O O . ILE A 1 81 ? -2.900 4.723 8.651 1.00 98.00 81 ILE A O 1
ATOM 664 N N . LEU A 1 82 ? -2.068 3.290 7.131 1.00 96.88 82 LEU A N 1
ATOM 665 C CA . LEU A 1 82 ? -3.005 2.199 7.422 1.00 96.88 82 LEU A CA 1
ATOM 666 C C . LEU A 1 82 ? -2.971 1.756 8.896 1.00 96.88 82 LEU A C 1
ATOM 668 O O . LEU A 1 82 ? -4.017 1.419 9.443 1.00 96.88 82 LEU A O 1
ATOM 672 N N . ARG A 1 83 ? -1.815 1.843 9.575 1.00 95.56 83 ARG A N 1
ATOM 673 C CA . ARG A 1 83 ? -1.664 1.592 11.029 1.00 95.56 83 ARG A CA 1
ATOM 674 C C . ARG A 1 83 ? -2.596 2.424 11.908 1.00 95.56 83 ARG A C 1
ATOM 676 O O . ARG A 1 83 ? -2.851 2.036 13.044 1.00 95.56 83 ARG A O 1
ATOM 683 N N . THR A 1 84 ? -3.090 3.554 11.412 1.00 95.62 84 THR A N 1
ATOM 684 C CA . THR A 1 84 ? -4.004 4.431 12.159 1.00 95.62 84 THR A CA 1
ATOM 685 C C . THR A 1 84 ? -5.476 4.033 12.021 1.00 95.62 84 THR A C 1
ATOM 687 O O . THR A 1 84 ? -6.320 4.549 12.752 1.00 95.62 84 THR A O 1
ATOM 690 N N . LEU A 1 85 ? -5.796 3.114 11.103 1.00 96.50 85 LEU A N 1
ATOM 691 C CA . LEU A 1 85 ? -7.165 2.730 10.782 1.00 96.50 85 LEU A CA 1
ATOM 692 C C . LEU A 1 85 ? -7.698 1.641 11.729 1.00 96.50 85 LEU A C 1
ATOM 694 O O . LEU A 1 85 ? -6.976 0.701 12.072 1.00 96.50 85 LEU A O 1
ATOM 698 N N . PRO A 1 86 ? -8.984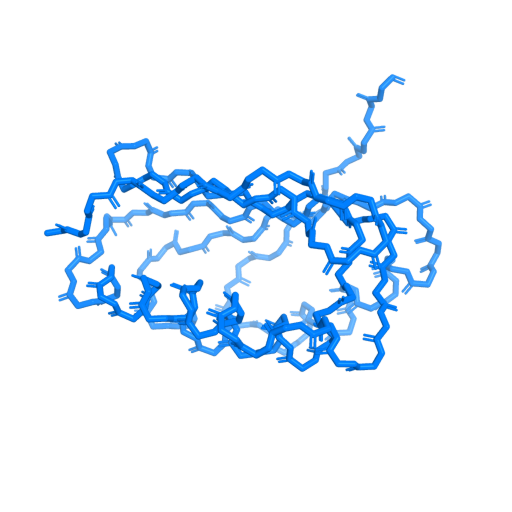 1.700 12.115 1.00 96.25 86 PRO A N 1
ATOM 699 C CA . PRO A 1 86 ? -9.610 0.636 12.887 1.00 96.25 86 PRO A CA 1
ATOM 700 C C . PRO A 1 86 ? -9.880 -0.597 12.009 1.00 96.25 86 PRO A C 1
ATOM 702 O O . PRO A 1 86 ? -10.391 -0.484 10.897 1.00 96.25 86 PRO A O 1
ATOM 705 N N . ASN A 1 87 ? -9.589 -1.790 12.538 1.00 96.25 87 ASN A N 1
ATOM 706 C CA . ASN A 1 87 ? -9.908 -3.088 11.917 1.00 96.25 87 ASN A CA 1
ATOM 707 C C . ASN A 1 87 ? -9.486 -3.210 10.437 1.00 96.25 87 ASN A C 1
ATOM 709 O O . ASN A 1 87 ? -10.234 -3.756 9.616 1.00 96.25 87 ASN A O 1
ATOM 713 N N . ILE A 1 88 ? -8.310 -2.676 10.099 1.00 97.69 88 ILE A N 1
ATOM 714 C CA . ILE A 1 88 ? -7.687 -2.834 8.784 1.00 97.69 88 ILE A CA 1
ATOM 715 C C . ILE A 1 88 ? -7.198 -4.275 8.596 1.00 97.69 88 ILE A C 1
ATOM 717 O O . ILE A 1 88 ? -6.664 -4.892 9.519 1.00 97.69 88 ILE A O 1
ATOM 721 N N . VAL A 1 89 ? -7.373 -4.803 7.388 1.00 97.94 89 VAL A N 1
ATOM 722 C CA . VAL A 1 89 ? -6.776 -6.062 6.936 1.00 97.94 89 VAL A CA 1
ATOM 723 C C . VAL A 1 89 ? -6.025 -5.795 5.641 1.00 97.94 89 VAL A C 1
ATOM 725 O O . VAL A 1 89 ? -6.577 -5.198 4.717 1.00 97.94 89 VAL A O 1
ATOM 728 N N . ILE A 1 90 ? -4.780 -6.256 5.566 1.00 97.94 90 ILE A N 1
ATOM 729 C CA . ILE A 1 90 ? -4.055 -6.338 4.303 1.00 97.94 90 ILE A CA 1
ATOM 730 C C . ILE A 1 90 ? -4.321 -7.702 3.672 1.00 97.94 90 ILE A C 1
ATOM 732 O O . ILE A 1 90 ? -4.179 -8.737 4.323 1.00 97.94 90 ILE A O 1
ATOM 736 N N . GLU A 1 91 ? -4.671 -7.700 2.393 1.00 97.75 91 GLU A N 1
ATOM 737 C CA . GLU A 1 91 ? -4.614 -8.876 1.532 1.00 97.75 91 GLU A CA 1
ATOM 738 C C . GLU A 1 91 ? -3.416 -8.730 0.589 1.00 97.75 91 GLU A C 1
ATOM 740 O O . GLU A 1 91 ? -3.319 -7.757 -0.161 1.00 97.75 91 GLU A O 1
ATOM 745 N N . TRP A 1 92 ? -2.497 -9.688 0.648 1.00 97.00 92 TRP A N 1
ATOM 746 C CA . TRP A 1 92 ? -1.253 -9.714 -0.113 1.00 97.00 92 TRP A CA 1
ATOM 747 C C . TRP A 1 92 ? -1.355 -10.787 -1.200 1.00 97.00 92 TRP A C 1
ATOM 749 O O . TRP A 1 92 ? -1.348 -11.985 -0.912 1.00 97.00 92 TRP A O 1
ATOM 759 N N . HIS A 1 93 ? -1.515 -10.345 -2.447 1.00 96.00 93 HIS A N 1
ATOM 760 C CA . HIS A 1 93 ? -1.706 -11.182 -3.631 1.00 96.00 93 HIS A CA 1
ATOM 761 C C . HIS A 1 93 ? -0.444 -11.088 -4.491 1.00 96.00 93 HIS A C 1
ATOM 763 O O . HIS A 1 93 ? -0.263 -10.131 -5.245 1.00 96.00 93 HIS A O 1
ATOM 769 N N . VAL A 1 94 ? 0.449 -12.067 -4.358 1.00 94.12 94 VAL A N 1
ATOM 770 C CA . VAL A 1 94 ? 1.751 -12.099 -5.045 1.00 94.12 94 VAL A CA 1
ATOM 771 C C . VAL A 1 94 ? 2.067 -13.507 -5.541 1.00 94.12 94 VAL A C 1
ATOM 773 O O . VAL A 1 94 ? 1.516 -14.485 -5.038 1.00 94.12 94 VAL A O 1
ATOM 776 N N . GLN A 1 95 ? 2.951 -13.619 -6.536 1.00 90.19 95 GLN A N 1
ATOM 777 C CA . GLN A 1 95 ? 3.285 -14.905 -7.170 1.00 90.19 95 GLN A CA 1
ATOM 778 C C . GLN A 1 95 ? 4.759 -15.305 -7.054 1.00 90.19 95 GLN A C 1
ATOM 780 O O . GLN A 1 95 ? 5.082 -16.484 -7.197 1.00 90.19 95 GLN A O 1
ATOM 785 N N . THR A 1 96 ? 5.667 -14.357 -6.817 1.00 93.12 96 THR A N 1
ATOM 786 C CA . THR A 1 96 ? 7.105 -14.646 -6.742 1.00 93.12 96 THR A CA 1
ATOM 787 C C . THR A 1 96 ? 7.531 -14.912 -5.303 1.00 93.12 96 THR A C 1
ATOM 789 O O . THR A 1 96 ? 6.973 -14.346 -4.364 1.00 93.12 96 THR A O 1
ATOM 792 N N . LYS A 1 97 ? 8.552 -15.760 -5.128 1.00 93.62 97 LYS A N 1
ATOM 793 C CA . LYS A 1 97 ? 9.115 -16.075 -3.807 1.00 93.62 97 LYS A CA 1
ATOM 794 C C . LYS A 1 97 ? 9.621 -14.819 -3.095 1.00 93.62 97 LYS A C 1
ATOM 796 O O . LYS A 1 97 ? 9.319 -14.638 -1.927 1.00 93.62 97 LYS A O 1
ATOM 801 N N . ASP A 1 98 ? 10.299 -13.935 -3.821 1.00 94.56 98 ASP A N 1
ATOM 802 C CA . ASP A 1 98 ? 10.866 -12.704 -3.262 1.00 94.56 98 ASP A CA 1
ATOM 803 C C . ASP A 1 98 ? 9.773 -11.767 -2.708 1.00 94.56 98 ASP A C 1
ATOM 805 O O . ASP A 1 98 ? 9.925 -11.190 -1.636 1.00 94.56 98 ASP A O 1
ATOM 809 N N . LEU A 1 99 ? 8.628 -11.655 -3.395 1.00 95.31 99 LEU A N 1
ATOM 810 C CA . LEU A 1 99 ? 7.491 -10.856 -2.920 1.00 95.31 99 LEU A CA 1
ATOM 811 C C . LEU A 1 99 ? 6.729 -11.526 -1.770 1.00 95.31 99 LEU A C 1
ATOM 813 O O . LEU A 1 99 ? 6.104 -10.832 -0.964 1.00 95.31 99 LEU A O 1
ATOM 817 N N . MET A 1 100 ? 6.737 -12.860 -1.709 1.00 95.00 100 MET A N 1
ATOM 818 C CA . MET A 1 100 ? 6.206 -13.594 -0.560 1.00 95.00 100 MET A CA 1
ATOM 819 C C . MET A 1 100 ? 7.076 -13.336 0.670 1.00 95.00 100 MET A C 1
ATOM 821 O O . MET A 1 100 ? 6.544 -12.894 1.678 1.00 95.00 100 MET A O 1
ATOM 825 N N . GLU A 1 101 ? 8.397 -13.502 0.560 1.00 95.25 101 GLU A N 1
ATOM 826 C CA . GLU A 1 101 ? 9.350 -13.227 1.648 1.00 95.25 101 GLU A CA 1
ATOM 827 C C . GLU A 1 101 ? 9.247 -11.774 2.133 1.00 95.25 101 GLU A C 1
ATOM 829 O O . GLU A 1 101 ? 9.145 -11.533 3.332 1.00 95.25 101 GLU A O 1
ATOM 834 N N . TYR A 1 102 ? 9.138 -10.805 1.215 1.00 94.88 102 TYR A N 1
ATOM 835 C CA . TYR A 1 102 ? 8.900 -9.406 1.585 1.00 94.88 102 TYR A CA 1
ATOM 836 C C . TYR A 1 102 ? 7.612 -9.223 2.404 1.00 94.88 102 TYR A C 1
ATOM 838 O O . TYR A 1 102 ? 7.583 -8.470 3.377 1.00 94.88 102 TYR A O 1
ATOM 846 N N . GLY A 1 103 ? 6.529 -9.900 2.013 1.00 95.06 103 GLY A N 1
ATOM 847 C CA . GLY A 1 103 ? 5.277 -9.879 2.765 1.00 95.06 103 GLY A CA 1
ATOM 848 C C . GLY A 1 103 ? 5.409 -10.525 4.148 1.00 95.06 103 GLY A C 1
ATOM 849 O O . GLY A 1 103 ? 4.734 -10.091 5.083 1.00 95.06 103 GLY A O 1
ATOM 850 N N . GLU A 1 104 ? 6.254 -11.553 4.290 1.00 94.50 104 GLU A N 1
ATOM 851 C CA . GLU A 1 104 ? 6.478 -12.276 5.545 1.00 94.50 104 GLU A CA 1
ATOM 852 C C . GLU A 1 104 ? 7.200 -11.356 6.520 1.00 94.50 104 GLU A C 1
ATOM 854 O O . GLU A 1 104 ? 6.654 -11.082 7.591 1.00 94.50 104 GLU A O 1
ATOM 859 N N . ASP A 1 105 ? 8.320 -10.775 6.087 1.00 94.81 105 ASP A N 1
ATOM 860 C CA . ASP A 1 105 ? 9.077 -9.770 6.839 1.00 94.81 105 ASP A CA 1
ATOM 861 C C . ASP A 1 105 ? 8.175 -8.605 7.259 1.00 94.81 105 ASP A C 1
ATOM 863 O O . ASP A 1 105 ? 8.133 -8.201 8.423 1.00 94.81 105 ASP A O 1
ATOM 867 N N . LEU A 1 106 ? 7.377 -8.092 6.318 1.00 93.75 106 LEU A N 1
ATOM 868 C CA . LEU A 1 106 ? 6.443 -7.014 6.597 1.00 93.75 106 LEU A CA 1
ATOM 869 C C . LEU A 1 106 ? 5.415 -7.423 7.659 1.00 93.75 106 LEU A C 1
ATOM 871 O O . LEU A 1 106 ? 5.131 -6.642 8.566 1.00 93.75 106 LEU A O 1
ATOM 875 N N . SER A 1 107 ? 4.860 -8.635 7.571 1.00 94.75 107 SER A N 1
ATOM 876 C CA . SER A 1 107 ? 3.834 -9.128 8.494 1.00 94.75 107 SER A CA 1
ATOM 877 C C . SER A 1 107 ? 4.317 -9.219 9.944 1.00 94.75 107 SER A C 1
ATOM 879 O O . SER A 1 107 ? 3.517 -8.988 10.853 1.00 94.75 107 SER A O 1
ATOM 881 N N . GLU A 1 108 ? 5.611 -9.467 10.167 1.00 94.19 108 GLU A N 1
ATOM 882 C CA . GLU A 1 108 ? 6.213 -9.475 11.505 1.00 94.19 108 GLU A CA 1
ATOM 883 C C . GLU A 1 108 ? 6.207 -8.082 12.159 1.00 94.19 108 GLU A C 1
ATOM 885 O O . GLU A 1 108 ? 6.135 -7.960 13.384 1.00 94.19 108 GLU A O 1
ATOM 890 N N . GLU A 1 109 ? 6.224 -7.015 11.355 1.00 90.75 109 GLU A N 1
ATOM 891 C CA . GLU A 1 109 ? 6.204 -5.629 11.831 1.00 90.75 109 GLU A CA 1
ATOM 892 C C . GLU A 1 109 ? 4.787 -5.049 11.986 1.00 90.75 109 GLU A C 1
ATOM 894 O O . GLU A 1 109 ? 4.605 -3.964 12.568 1.00 90.75 109 GLU A O 1
ATOM 899 N N . LEU A 1 110 ? 3.766 -5.705 11.428 1.00 92.00 110 LEU A N 1
ATOM 900 C CA . LEU A 1 110 ? 2.395 -5.198 11.404 1.00 92.00 110 LEU A CA 1
ATOM 901 C C . LEU A 1 110 ? 1.655 -5.486 12.713 1.00 92.00 110 LEU A C 1
ATOM 903 O O . LEU A 1 110 ? 1.646 -6.589 13.244 1.00 92.00 110 LEU A O 1
ATOM 907 N N . ALA A 1 111 ? 0.934 -4.477 13.204 1.00 89.56 111 ALA A N 1
ATOM 908 C CA . ALA A 1 111 ? 0.040 -4.620 14.357 1.00 89.56 111 ALA A CA 1
ATOM 909 C C . ALA A 1 111 ? -1.369 -5.116 13.967 1.00 89.56 111 ALA A C 1
ATOM 911 O O . ALA A 1 111 ? -2.272 -5.147 14.803 1.00 89.56 111 ALA A O 1
ATOM 912 N N . PHE A 1 112 ? -1.582 -5.450 12.694 1.00 93.56 112 PHE A N 1
ATOM 913 C CA . PHE A 1 112 ? -2.869 -5.835 12.123 1.00 93.56 112 PHE A CA 1
ATOM 914 C C . PHE A 1 112 ? -2.684 -6.943 11.074 1.00 93.56 112 PHE A C 1
ATOM 916 O O . PHE A 1 112 ? -1.569 -7.140 10.590 1.00 93.56 112 PHE A O 1
ATOM 923 N N . PRO A 1 113 ? -3.746 -7.690 10.721 1.00 95.94 113 PRO A N 1
ATOM 924 C CA . PRO A 1 113 ? -3.602 -8.886 9.902 1.00 95.94 113 PRO A CA 1
ATOM 925 C C . PRO A 1 113 ? -3.128 -8.585 8.477 1.00 95.94 113 PRO A C 1
ATOM 927 O O . PRO A 1 113 ? -3.736 -7.771 7.780 1.00 95.94 113 PRO A O 1
ATOM 930 N N . LEU A 1 114 ? -2.118 -9.331 8.031 1.00 96.88 114 LEU A N 1
ATOM 931 C CA . LEU A 1 114 ? -1.774 -9.529 6.626 1.00 96.88 114 LEU A CA 1
ATOM 932 C C . LEU A 1 114 ? -2.160 -10.959 6.241 1.00 96.88 114 LEU A C 1
ATOM 934 O O . LEU A 1 114 ? -1.800 -11.916 6.925 1.00 96.88 114 LEU A O 1
ATOM 938 N N . ARG A 1 115 ? -2.952 -11.103 5.180 1.00 95.69 115 ARG A N 1
ATOM 939 C CA . ARG A 1 115 ? -3.424 -12.389 4.666 1.00 95.69 115 ARG A CA 1
ATOM 940 C C . ARG A 1 115 ? -2.861 -12.615 3.280 1.00 95.69 115 ARG A C 1
ATOM 942 O O . ARG A 1 115 ? -3.107 -11.810 2.388 1.00 95.69 115 ARG A O 1
ATOM 949 N N . TYR A 1 116 ? -2.188 -13.740 3.098 1.00 93.38 116 TYR A N 1
ATOM 950 C CA . TYR A 1 116 ? -1.861 -14.227 1.769 1.00 93.38 116 TYR A CA 1
ATOM 951 C C . TYR A 1 116 ? -3.120 -14.727 1.090 1.00 93.38 116 TYR A C 1
ATOM 953 O O . TYR A 1 116 ? -3.856 -15.542 1.652 1.00 93.38 116 TYR A O 1
ATOM 961 N N . ILE A 1 117 ? -3.356 -14.221 -0.111 1.00 89.81 117 ILE A N 1
ATOM 962 C CA . ILE A 1 117 ? -4.406 -14.717 -0.981 1.00 89.81 117 ILE A CA 1
ATOM 963 C C . ILE A 1 117 ? -3.708 -15.293 -2.202 1.00 89.81 117 ILE A C 1
ATOM 965 O O . ILE A 1 117 ? -3.027 -14.576 -2.936 1.00 89.81 117 ILE A O 1
ATOM 969 N N . ASP A 1 118 ? -3.859 -16.603 -2.389 1.00 75.12 118 ASP A N 1
ATOM 970 C CA . ASP A 1 118 ? -3.392 -17.272 -3.595 1.00 75.12 118 ASP A CA 1
ATOM 971 C C . ASP A 1 118 ? -4.026 -16.580 -4.803 1.00 75.12 118 ASP A C 1
ATOM 973 O O . ASP A 1 118 ? -5.255 -16.522 -4.936 1.00 75.12 118 ASP A O 1
ATOM 977 N N . ALA A 1 119 ? -3.182 -16.067 -5.693 1.00 61.25 119 ALA A N 1
ATOM 978 C CA . ALA A 1 119 ? -3.612 -15.545 -6.976 1.00 61.25 119 ALA A CA 1
ATOM 979 C C . ALA A 1 119 ? -4.043 -16.720 -7.873 1.00 61.25 119 ALA A C 1
ATOM 981 O O . ALA A 1 119 ? -3.303 -17.134 -8.762 1.00 61.25 119 ALA A O 1
ATOM 982 N N . TYR A 1 120 ? -5.224 -17.293 -7.626 1.00 45.53 120 TYR A N 1
ATOM 983 C CA . TYR A 1 120 ? -5.882 -18.157 -8.601 1.00 45.53 120 TYR A CA 1
ATOM 984 C C . TYR A 1 120 ? -6.342 -17.273 -9.767 1.00 45.53 120 TYR A C 1
ATOM 986 O O . TYR A 1 120 ? -7.369 -16.597 -9.676 1.00 45.53 120 TYR A O 1
ATOM 994 N N . LEU A 1 121 ? -5.556 -17.264 -10.844 1.00 45.12 121 LEU A N 1
ATOM 995 C CA . LEU A 1 121 ? -6.037 -16.991 -12.198 1.00 45.12 121 LEU A CA 1
ATOM 996 C C . LEU A 1 121 ? -6.173 -18.321 -12.940 1.00 45.12 121 LEU A C 1
ATOM 998 O O . LEU A 1 121 ? -5.202 -19.111 -12.903 1.00 45.12 121 LEU A O 1
#

Foldseek 3Di:
DDQWDFDDDDAPEAFTWTDHQVVLETETAEAQHHPDVVVLCVLLVVLLVCLVPHDQEHEYEYHYEYYDPVSVVSVVSSLVSVLSDHHYEYEYEYDDPVSVVVLVVVQVVDPHYYHYDYPDD

Mean predicted aligned error: 3.32 Å

Secondary structure (DSSP, 8-state):
-PPPEEE--BTTTB-EEEEETTTTEEEEEEEE----HHHHHHHHHHHHHHHTS--S-EEEEEEEEEE-HHHHHHHHHHHHHHTTSTTEEEEEE--SHHHHHHHHHHHHH-SS-EEE-----

Radius of gyration: 13.35 Å; Cα contacts (8 Å, |Δi|>4): 230; chains: 1; bounding box: 32×32×32 Å

Nearest PDB structures (foldseek):
  2q3l-assembly2_A-2  TM=6.679E-01  e=6.526E-02  Shewanella loihica PV-4
  7m1l-assembly1_F  TM=7.015E-01  e=6.809E-01  Pseudomonas aeruginosa
  7m1l-assembly1_E  TM=7.021E-01  e=1.989E+00  Pseudomonas aeruginosa
  2f6i-assembly1_E-2  TM=5.452E-01  e=2.973E+00  Plasmodium falciparum
  2f6i-assembly1_C-2  TM=6.386E-01  e=5.810E+00  Plasmodium falciparum

=== Feature glossary ===
Key to the feature types in this record:

pLDDT. pLDDT is the predicted lDDT-Cα score: AlphaFold's confidence that the local environment of each residue (all inter-atomic distances within 15 Å) is correctly placed. It is a per-residue number between 0 and 100, with higher meaning more reliable.

Radius of gyration, Cα contacts, bounding box. The geometric summary reports three shape descriptors. Rg (radius of gyration) measures how spread out the Cα atoms are about their centre of mass; compact globular proteins have small Rg, elongated or unfolded ones large. Cα contacts (<8 Å, |i−j|>4) count long-range residue pairs in spatial proximity — high for tightly packed folds, near zero for rods or random coil. The bounding-box extents give the protein's footprint along x, y, z in Å.

Backbone torsions (φ/ψ). Backbone dihedral angles. Every residue except chain termini has a φ (preceding-C → N → Cα → C) and a ψ (N → Cα → C → next-N). They are reported in degrees following the IUPAC sign convention. Secondary structure is essentially a statement about which (φ, ψ) basin each residue occupies.

Contact-map, Ramachandran, and PAE plots. Plot images: a contact map (which residues are close in 3D, as an N×N binary image), a Ramachandran scatter (backbone torsion angles, revealing secondary-structure composition at a glance), and — for AlphaFold structures — a PAE heatmap (pairwise prediction confidence).

Predicted aligned error. Predicted Aligned Error (PAE) is an AlphaFold confidence matrix: entry (i, j) is the expected error in the position of residue j, in ångströms, when the prediction is superimposed on the true structure at residue i. Low PAE within a block of residues means that block is internally rigid and well-predicted; high PAE between two blocks means their relative placement is uncertain even if each block individually is confident.

Secondary structure (3-state, P-SEA). Three-state secondary structure (P-SEA) collapses the eight DSSP classes into helix (a), strand (b), and coil (c). P-SEA assigns these from Cα geometry alone — distances and angles — without requiring backbone oxygens, so it works on any Cα trace.

So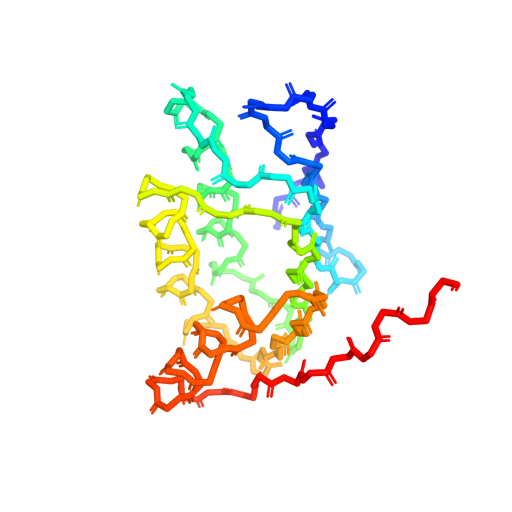lvent-accessible surface area. Solvent-accessible surface area (SASA) is the area in Å² traced out by the centre of a 1.4 Å probe sphere (a water molecule) rolled over the protein's van der Waals surface (Shrake–Rupley / Lee–Richards construction). Buried residues have near-zero SASA; fully exposed residues can exceed 200 Å². The total SASA scales roughly with the number of surface residues.

Foldseek 3Di. The Foldseek 3Di string encodes local tertiary geometry as a 20-letter alphabet — one character per residue — derived from the relative positions of n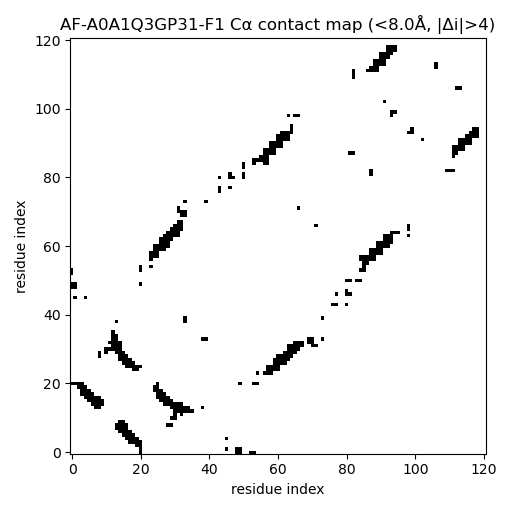earby Cα atoms. Unlike the amino-acid sequence, 3Di is a direct function of the 3D structure, so two proteins with the same fold have similar 3Di strings even at low sequence identity.

B-factor. For experimental (PDB) structures, the B-factor (temperature factor) quantifies the positional spread of each atom in the crystal — a combination of thermal vibration and static disorder — in units of Å². High B-factors mark flexible loops or poorly resolved regions; low B-factors mark the rigid, well-ordered core.

mmCIF coordinates. The mmCIF block holds the 3D Cartesian coordinates of each backbone atom (N, Cα, C, O) in ångströms. mmCIF is the PDB's canonical archive format — a tagged-loop text representation of the atomic model.

InterPro / GO / CATH / organism. Functional annotations link the protein to curated databases. InterPro entries identify conserved domains and families by matching the sequence against member-database signatures (Pfam, PROSITE, CDD, …). Gene Ontology (GO) terms describe molecular function, biological process, and cellular component in a controlled vocabulary. CATH places the structure in a hierarchical fold classification (Class/Architecture/Topology/Homologous-superfamily). The organism is the source species.

Rendered structure images. Structure images are PyMOL renders from six orthogonal camera directions. Cartoon representation draws helices as coils and strands as arrows; sticks shows the backbone as bonds; surface shows the solvent-excluded envelope. Rainbow coloring maps sequence position to hue (blue→red, N→C); chain coloring assigns a distinct color per polypeptide.

Sequence. This is the polypeptide sequence — one letter per residue, N-terminus first. Length ranges from a few dozen residues for small domains to over a thousand for large multi-domain proteins.

Secondary structure (8-state, DSSP). The SS8 string is DSSP's per-residue secondary-structure call. α-helix (H) means an i→i+4 H-bond ladder; β-strand (E) means the residue participates in a β-sheet; 3₁₀ (G) and π (I) are tighter and wider helices; T/S are turns/bends; '-' is loop.

Nearest PDB structures. Structural nearest neighbors (via Foldseek easy-search vs the PDB). Reported per hit: target PDB id, E-value, and alignment TM-score. A TM-score above ~0.5 is the conventional threshold for 'same fold'.